Protein AF-V9IGX6-F1 (afdb_monomer_lite)

pLDDT: mean 89.44, std 9.55, range [53.72, 97.81]

Structure (mmCIF, N/CA/C/O backbone):
data_AF-V9IGX6-F1
#
_entry.id   AF-V9IGX6-F1
#
loop_
_atom_site.group_PDB
_atom_site.id
_atom_site.type_symbol
_atom_site.label_atom_id
_atom_site.label_alt_id
_atom_site.label_comp_id
_atom_site.label_asym_id
_atom_site.label_entity_id
_atom_site.label_seq_id
_atom_site.pdbx_PDB_ins_code
_atom_site.Cartn_x
_atom_site.Cartn_y
_atom_site.Cartn_z
_atom_site.occupancy
_atom_site.B_iso_or_equiv
_atom_site.auth_seq_id
_atom_site.auth_comp_id
_atom_site.auth_asym_id
_atom_site.auth_atom_id
_atom_site.pdbx_PDB_model_num
ATOM 1 N N . MET A 1 1 ? 15.125 -4.958 -10.181 1.00 81.88 1 MET A N 1
ATOM 2 C CA . MET A 1 1 ? 14.969 -4.315 -11.495 1.00 81.88 1 MET A CA 1
ATOM 3 C C . MET A 1 1 ? 16.227 -4.615 -12.262 1.00 81.88 1 MET A C 1
ATOM 5 O O . MET A 1 1 ? 17.312 -4.388 -11.737 1.00 81.88 1 MET A O 1
ATOM 9 N N . GLU A 1 2 ? 16.060 -5.222 -13.420 1.00 87.44 2 GLU A N 1
ATOM 10 C CA . GLU A 1 2 ? 17.136 -5.584 -14.328 1.00 87.44 2 GLU A CA 1
ATOM 11 C C . GLU A 1 2 ? 17.221 -4.513 -15.415 1.00 87.44 2 GLU A C 1
ATOM 13 O O . GLU A 1 2 ? 16.221 -3.869 -15.745 1.00 87.44 2 GLU A O 1
ATOM 18 N N . HIS A 1 3 ? 18.430 -4.288 -15.921 1.00 89.00 3 HIS A N 1
ATOM 19 C CA . HIS A 1 3 ? 18.685 -3.332 -16.987 1.00 89.00 3 HIS A CA 1
ATOM 20 C C . HIS A 1 3 ? 19.740 -3.907 -17.930 1.00 89.00 3 HIS A C 1
ATOM 22 O O . HIS A 1 3 ? 20.853 -4.215 -17.499 1.00 89.00 3 HIS A O 1
ATOM 28 N N . SER A 1 4 ? 19.381 -4.065 -19.203 1.00 88.00 4 SER A N 1
ATOM 29 C CA . SER A 1 4 ? 20.255 -4.613 -20.242 1.00 88.00 4 SER A CA 1
ATOM 30 C C . SER A 1 4 ? 19.928 -3.969 -21.585 1.00 88.00 4 SER A C 1
ATOM 32 O O . SER A 1 4 ? 18.760 -3.810 -21.923 1.00 88.00 4 SER A O 1
ATOM 34 N N . GLY A 1 5 ? 20.951 -3.559 -22.340 1.00 87.56 5 GLY A N 1
ATOM 35 C CA . GLY A 1 5 ? 20.764 -2.979 -23.676 1.00 87.56 5 GLY A CA 1
ATOM 36 C C . GLY A 1 5 ? 19.928 -1.691 -23.720 1.00 87.56 5 GLY A C 1
ATOM 37 O O . GLY A 1 5 ? 19.303 -1.423 -24.737 1.00 87.56 5 GLY A O 1
ATOM 38 N N . GLY A 1 6 ? 19.882 -0.911 -22.632 1.00 89.38 6 GLY A N 1
ATOM 39 C CA . GLY A 1 6 ? 19.041 0.293 -22.538 1.00 89.38 6 GLY A CA 1
ATOM 40 C C . GLY A 1 6 ? 17.569 0.012 -22.218 1.00 89.38 6 GLY A C 1
ATOM 41 O O . GLY A 1 6 ? 16.752 0.927 -22.262 1.00 89.38 6 GLY A O 1
ATOM 42 N N . LEU A 1 7 ? 17.233 -1.241 -21.900 1.00 91.81 7 LEU A N 1
ATOM 43 C CA . LEU A 1 7 ? 15.885 -1.671 -21.558 1.00 91.81 7 LEU A CA 1
ATOM 44 C C . LEU A 1 7 ? 15.792 -2.090 -20.088 1.00 91.81 7 LEU A C 1
ATOM 46 O O . LEU A 1 7 ? 16.729 -2.665 -19.531 1.00 91.81 7 LEU A O 1
ATOM 50 N N . PHE A 1 8 ? 14.638 -1.836 -19.476 1.00 92.06 8 PHE A N 1
ATOM 51 C CA . PHE A 1 8 ? 14.308 -2.147 -18.088 1.00 92.06 8 PHE A CA 1
ATOM 52 C C . PHE A 1 8 ? 13.313 -3.307 -17.997 1.00 92.06 8 PHE A C 1
ATOM 54 O O . PHE A 1 8 ? 12.359 -3.383 -18.771 1.00 92.06 8 PHE A O 1
ATOM 61 N N . SER A 1 9 ? 13.485 -4.170 -16.995 1.00 89.12 9 SER A N 1
ATOM 62 C CA . SER A 1 9 ? 12.532 -5.240 -16.667 1.00 89.12 9 SER A CA 1
ATOM 63 C C . SER A 1 9 ? 12.499 -5.543 -15.159 1.00 89.12 9 SER A C 1
ATOM 65 O O . SER A 1 9 ? 13.413 -5.207 -14.395 1.00 89.12 9 SER A O 1
ATOM 67 N N . LEU A 1 10 ? 11.406 -6.147 -14.675 1.00 84.19 10 LEU A N 1
ATOM 68 C CA . LEU A 1 10 ? 11.260 -6.536 -13.259 1.00 84.19 10 LEU A CA 1
ATOM 69 C C . LEU A 1 10 ? 11.582 -8.010 -12.998 1.00 84.19 10 LEU A C 1
ATOM 71 O O . LEU A 1 10 ? 11.991 -8.352 -11.889 1.00 84.19 10 LEU A O 1
ATOM 75 N N . CYS A 1 11 ? 11.383 -8.863 -13.998 1.00 75.81 11 CYS A N 1
ATOM 76 C CA . CYS A 1 11 ? 11.521 -10.304 -13.899 1.00 75.81 11 CYS A CA 1
ATOM 77 C C . CYS A 1 11 ? 12.132 -10.830 -15.203 1.00 75.81 11 CYS A C 1
ATOM 79 O O . CYS A 1 11 ? 11.734 -10.396 -16.280 1.00 75.81 11 CYS A O 1
ATOM 81 N N . ASN A 1 12 ? 13.070 -11.772 -15.089 1.00 64.88 12 ASN A N 1
ATOM 82 C CA . ASN A 1 12 ? 13.698 -12.469 -16.212 1.00 64.88 12 ASN A CA 1
ATOM 83 C C . ASN A 1 12 ? 12.699 -13.458 -16.844 1.00 64.88 12 ASN A C 1
ATOM 85 O O . ASN A 1 12 ? 12.830 -14.672 -16.696 1.00 64.88 12 ASN A O 1
ATOM 89 N N . GLN A 1 13 ? 11.623 -12.935 -17.432 1.00 57.84 13 GLN A N 1
ATOM 90 C CA . GLN A 1 13 ? 10.726 -13.706 -18.281 1.00 57.84 13 GLN A CA 1
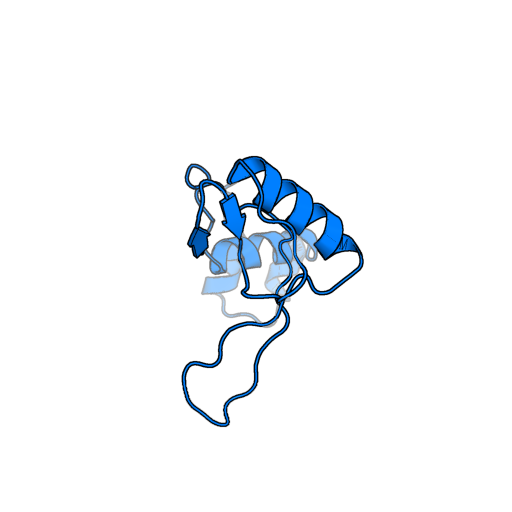ATOM 91 C C . GLN A 1 13 ? 11.335 -13.705 -19.675 1.00 57.84 13 GLN A C 1
ATOM 93 O O . GLN A 1 13 ? 11.588 -12.644 -20.236 1.00 57.84 13 GLN A O 1
ATOM 98 N N . SER A 1 14 ? 11.562 -14.894 -20.222 1.00 53.72 14 SER A N 1
ATOM 99 C CA . SER A 1 14 ? 12.175 -15.133 -21.531 1.00 53.72 14 SER A CA 1
ATOM 100 C C . SER A 1 14 ? 11.431 -14.505 -22.719 1.00 53.72 14 SER A C 1
ATOM 102 O O . SER A 1 14 ? 11.935 -14.572 -23.832 1.00 53.72 14 SER A O 1
ATOM 104 N N . GLU A 1 15 ? 10.262 -13.896 -22.496 1.00 54.12 15 GLU A N 1
ATOM 105 C CA . GLU A 1 15 ? 9.382 -13.358 -23.542 1.00 54.12 15 GLU A CA 1
ATOM 106 C C . GLU A 1 15 ? 8.912 -11.914 -23.295 1.00 54.12 15 GLU A C 1
ATOM 108 O O . GLU A 1 15 ? 8.199 -11.362 -24.127 1.00 54.12 15 GLU A O 1
ATOM 113 N N . SER A 1 16 ? 9.281 -11.273 -22.177 1.00 58.97 16 SER A N 1
ATOM 114 C CA . SER A 1 16 ? 8.836 -9.894 -21.936 1.00 58.97 16 SER A CA 1
ATOM 115 C C . SER A 1 16 ? 9.748 -8.915 -22.664 1.00 58.97 16 SER A C 1
ATOM 117 O O . SER A 1 16 ? 10.935 -8.818 -22.348 1.00 58.97 16 SER A O 1
ATOM 119 N N . GLU A 1 17 ? 9.169 -8.146 -23.585 1.00 71.50 17 GLU A N 1
ATOM 120 C CA . GLU A 1 17 ? 9.782 -6.942 -24.143 1.00 71.50 17 GLU A CA 1
ATOM 121 C C . GLU A 1 17 ? 10.293 -6.063 -22.995 1.00 71.50 17 GLU A C 1
ATOM 123 O O . GLU A 1 17 ? 9.575 -5.766 -22.035 1.00 71.50 17 GLU A O 1
ATOM 128 N N . GLY A 1 18 ? 11.577 -5.718 -23.044 1.00 85.31 18 GLY A N 1
ATOM 129 C CA . GLY A 1 18 ? 12.137 -4.740 -22.127 1.00 85.31 18 GLY A CA 1
ATOM 130 C C . GLY A 1 18 ? 11.606 -3.346 -22.465 1.00 85.31 18 GLY A C 1
ATOM 131 O O . GLY A 1 18 ? 11.312 -3.046 -23.618 1.00 85.31 18 GLY A O 1
ATOM 132 N N . PHE A 1 19 ? 11.499 -2.479 -21.463 1.00 92.12 19 PHE A N 1
ATOM 133 C CA . PHE A 1 19 ? 10.939 -1.135 -21.625 1.00 92.12 19 PHE A CA 1
ATOM 134 C C . PHE A 1 19 ? 12.053 -0.096 -21.724 1.00 92.12 19 PHE A C 1
ATOM 136 O O . PHE A 1 19 ? 13.023 -0.173 -20.977 1.00 92.12 19 PHE A O 1
ATOM 143 N N . SER A 1 20 ? 11.913 0.916 -22.578 1.00 93.19 20 SER A N 1
ATOM 144 C CA . SER A 1 20 ? 12.895 2.006 -22.711 1.00 93.19 20 SER A CA 1
ATOM 145 C C . SER A 1 20 ? 12.960 2.939 -21.498 1.00 93.19 20 SER A C 1
ATOM 147 O O . SER A 1 20 ? 13.944 3.655 -21.322 1.00 93.19 20 SER A O 1
ATOM 149 N N . SER A 1 21 ? 11.931 2.951 -20.646 1.00 95.00 21 SER A N 1
ATOM 150 C CA . SER A 1 21 ? 11.929 3.723 -19.406 1.00 95.00 21 SER A CA 1
ATOM 151 C C . SER A 1 21 ? 11.333 2.941 -18.236 1.00 95.00 21 SER A C 1
ATOM 153 O O . SER A 1 21 ? 10.489 2.058 -18.391 1.00 95.00 21 SER A O 1
ATOM 155 N N . VAL A 1 22 ? 11.767 3.298 -17.025 1.00 93.50 22 VAL A N 1
ATOM 156 C CA . VAL A 1 22 ? 11.196 2.755 -15.786 1.00 93.50 22 VAL A CA 1
ATOM 157 C C . VAL A 1 22 ? 9.733 3.168 -15.621 1.00 93.50 22 VAL A C 1
ATOM 159 O O . VAL A 1 22 ? 8.956 2.391 -15.077 1.00 93.50 22 VAL A O 1
ATOM 162 N N . ALA A 1 23 ? 9.349 4.363 -16.077 1.00 94.94 23 ALA A N 1
ATOM 163 C CA . ALA A 1 23 ? 7.963 4.818 -16.003 1.00 94.94 23 ALA A CA 1
ATOM 164 C C . ALA A 1 23 ? 7.051 3.909 -16.840 1.00 94.94 23 ALA A C 1
ATOM 166 O O . ALA A 1 23 ? 6.105 3.349 -16.291 1.00 94.94 23 ALA A O 1
ATOM 167 N N . ASP A 1 24 ? 7.423 3.649 -18.099 1.00 94.19 24 ASP A N 1
ATOM 168 C CA . ASP A 1 24 ? 6.665 2.771 -19.002 1.00 94.19 24 ASP A CA 1
ATOM 169 C C . ASP A 1 24 ? 6.554 1.349 -18.441 1.00 94.19 24 ASP A C 1
ATOM 171 O O . ASP A 1 24 ? 5.479 0.749 -18.446 1.00 94.19 24 ASP A O 1
ATOM 175 N N . LEU A 1 25 ? 7.657 0.829 -17.887 1.00 93.31 25 LEU A N 1
ATOM 176 C CA . LEU A 1 25 ? 7.671 -0.465 -17.209 1.00 93.31 25 LEU A CA 1
ATOM 177 C C . LEU A 1 25 ? 6.658 -0.508 -16.062 1.00 93.31 25 LEU A C 1
ATOM 179 O O . LEU A 1 25 ? 5.905 -1.474 -15.945 1.00 93.31 25 LEU A O 1
ATOM 183 N N . ILE A 1 26 ? 6.655 0.500 -15.186 1.00 94.00 26 ILE A N 1
ATOM 184 C CA . ILE A 1 26 ? 5.773 0.529 -14.014 1.00 94.00 26 ILE A CA 1
ATOM 185 C C . ILE A 1 26 ? 4.311 0.694 -14.431 1.00 94.00 26 ILE A C 1
ATOM 187 O O . ILE A 1 26 ? 3.470 -0.045 -13.916 1.00 94.00 26 ILE A O 1
ATOM 191 N N . ASP A 1 27 ? 4.016 1.581 -15.379 1.00 94.38 27 ASP A N 1
ATOM 192 C CA . ASP A 1 27 ? 2.655 1.827 -15.863 1.00 94.38 27 ASP A CA 1
ATOM 193 C C . ASP A 1 27 ? 2.069 0.580 -16.535 1.00 94.38 27 ASP A C 1
ATOM 195 O O . ASP A 1 27 ? 0.971 0.137 -16.176 1.00 94.38 27 ASP A O 1
ATOM 199 N N . TYR A 1 28 ? 2.832 -0.067 -17.424 1.00 93.38 28 TYR A N 1
ATOM 200 C CA . TYR A 1 28 ? 2.439 -1.344 -18.022 1.00 93.38 28 TYR A CA 1
ATOM 201 C C . TYR A 1 28 ? 2.214 -2.418 -16.951 1.00 93.38 28 TYR A C 1
ATOM 203 O O . TYR A 1 28 ? 1.172 -3.080 -16.926 1.00 93.38 28 TYR A O 1
ATOM 211 N N . SER A 1 29 ? 3.168 -2.564 -16.025 1.00 92.44 29 SER A N 1
ATOM 212 C CA . SER A 1 29 ? 3.105 -3.572 -14.963 1.00 92.44 29 SER A CA 1
ATOM 213 C C . SER A 1 29 ? 1.889 -3.382 -14.056 1.00 92.44 29 SER A C 1
ATOM 215 O O . SER A 1 29 ? 1.262 -4.363 -13.645 1.00 92.44 29 SER A O 1
ATOM 217 N N . MET A 1 30 ? 1.540 -2.132 -13.737 1.00 94.81 30 MET A N 1
ATOM 218 C CA . MET A 1 30 ? 0.364 -1.792 -12.939 1.00 94.81 30 MET A CA 1
ATOM 219 C C . MET A 1 30 ? -0.942 -2.080 -13.679 1.00 94.81 30 MET A C 1
ATOM 221 O O . MET A 1 30 ? -1.859 -2.645 -13.081 1.00 94.81 30 MET A O 1
ATOM 225 N N . ASN A 1 31 ? -1.024 -1.740 -14.968 1.00 94.75 31 ASN A N 1
ATOM 226 C CA . ASN A 1 31 ? -2.200 -2.025 -15.789 1.00 94.75 31 ASN A CA 1
ATOM 227 C C . ASN A 1 31 ? -2.432 -3.539 -15.923 1.00 94.75 31 ASN A C 1
ATOM 229 O O . ASN A 1 31 ? -3.520 -4.036 -15.638 1.00 94.75 31 ASN A O 1
ATOM 233 N N . PHE A 1 32 ? -1.380 -4.296 -16.245 1.00 93.62 32 PHE A N 1
ATOM 234 C CA . PHE A 1 32 ? -1.444 -5.756 -16.340 1.00 93.62 32 PHE A CA 1
ATOM 235 C C . PHE A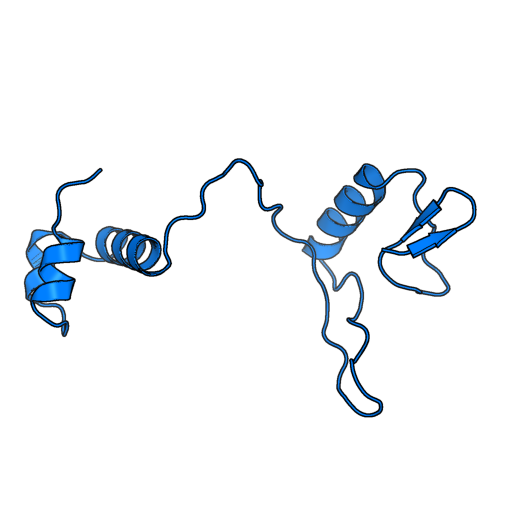 1 32 ? -1.838 -6.413 -15.006 1.00 93.62 32 PHE A C 1
ATOM 237 O O . PHE A 1 32 ? -2.625 -7.360 -14.956 1.00 93.62 32 PHE A O 1
ATOM 244 N N . SER A 1 33 ? -1.349 -5.861 -13.891 1.00 94.94 33 SER A N 1
ATOM 245 C CA . SER A 1 33 ? -1.650 -6.349 -12.542 1.00 94.94 33 SER A CA 1
ATOM 246 C C . SER A 1 33 ? -3.119 -6.203 -12.135 1.00 94.94 33 SER A C 1
ATOM 248 O O . SER A 1 33 ? -3.517 -6.783 -11.119 1.00 94.94 33 SER A O 1
ATOM 250 N N . GLN A 1 34 ? -3.948 -5.474 -12.890 1.00 95.31 34 GLN A N 1
ATOM 251 C CA . GLN A 1 34 ? -5.391 -5.406 -12.644 1.00 95.31 34 GLN A CA 1
ATOM 252 C C . GLN A 1 34 ? -6.088 -6.733 -12.960 1.00 95.31 34 GLN A C 1
ATOM 254 O O . GLN A 1 34 ? -6.968 -7.153 -12.211 1.00 95.31 34 GLN A O 1
ATOM 259 N N . SER A 1 35 ? -5.645 -7.445 -13.997 1.00 95.06 35 SER A N 1
ATOM 260 C CA . SER A 1 35 ? -6.264 -8.694 -14.452 1.00 95.06 35 SER A CA 1
ATOM 261 C C . SER A 1 35 ? -5.443 -9.938 -14.113 1.00 95.06 35 SER A C 1
ATOM 263 O O . SER A 1 35 ? -6.027 -10.988 -13.850 1.00 95.06 35 SER A O 1
ATOM 265 N N . ALA A 1 36 ? -4.113 -9.833 -14.046 1.00 93.25 36 ALA A N 1
ATOM 266 C CA . ALA A 1 36 ? -3.233 -10.994 -13.930 1.00 93.25 36 ALA A CA 1
ATOM 267 C C . ALA A 1 36 ? -2.079 -10.802 -12.930 1.00 93.25 36 ALA A C 1
ATOM 269 O O . ALA A 1 36 ? -1.876 -9.736 -12.345 1.00 93.25 36 ALA A O 1
ATOM 270 N N . VAL A 1 37 ? -1.337 -11.887 -12.692 1.00 91.88 37 VAL A N 1
ATOM 271 C CA . VAL A 1 37 ? -0.065 -11.868 -11.960 1.00 91.88 37 VAL A CA 1
ATOM 272 C C . VAL A 1 37 ? 1.020 -11.409 -12.919 1.00 91.88 37 VAL A C 1
ATOM 274 O O . VAL A 1 37 ? 1.261 -12.076 -13.917 1.00 91.88 37 VAL A O 1
ATOM 277 N N . PHE A 1 38 ? 1.688 -10.299 -12.605 1.00 88.94 38 PHE A N 1
ATOM 278 C CA . PHE A 1 38 ? 2.708 -9.729 -13.481 1.00 88.94 38 PHE A CA 1
ATOM 279 C C . PHE A 1 38 ? 3.957 -10.614 -13.565 1.00 88.94 38 PHE A C 1
ATOM 281 O O . PHE A 1 38 ? 4.431 -10.933 -14.651 1.00 88.94 38 PHE A O 1
ATOM 288 N N . CYS A 1 39 ? 4.494 -11.038 -12.419 1.00 88.75 39 CYS A N 1
ATOM 289 C CA . CYS A 1 39 ? 5.569 -12.026 -12.378 1.00 88.75 39 CYS A CA 1
ATOM 290 C C . CYS A 1 39 ? 5.647 -12.736 -11.025 1.00 88.75 39 CYS A C 1
ATOM 292 O O . CYS A 1 39 ? 4.824 -12.497 -10.146 1.00 88.75 39 CYS A O 1
ATOM 294 N N . TYR A 1 40 ? 6.632 -13.616 -10.854 1.00 89.06 40 TYR A N 1
ATOM 295 C CA . TYR A 1 40 ? 6.865 -14.339 -9.608 1.00 89.06 40 TYR A CA 1
ATOM 296 C C . TYR A 1 40 ? 8.152 -13.867 -8.931 1.00 89.06 40 TYR A C 1
ATOM 298 O O . TYR A 1 40 ? 9.158 -13.589 -9.584 1.00 89.06 40 TYR A O 1
ATOM 306 N N . SER A 1 41 ? 8.128 -13.782 -7.603 1.00 88.25 41 SER A N 1
ATOM 307 C CA . SER A 1 41 ? 9.287 -13.398 -6.805 1.00 88.25 41 SER A CA 1
ATOM 308 C C . SER A 1 41 ? 10.396 -14.437 -6.934 1.00 88.25 41 SER A C 1
ATOM 310 O O . SER A 1 41 ? 10.131 -15.639 -6.850 1.00 88.25 41 SER A O 1
ATOM 312 N N . ARG A 1 42 ? 11.651 -13.993 -6.998 1.00 85.62 42 ARG A N 1
ATOM 313 C CA . ARG A 1 42 ? 12.786 -14.912 -6.878 1.00 85.62 42 ARG A CA 1
ATOM 314 C C . ARG A 1 42 ? 12.865 -15.470 -5.445 1.00 85.62 42 ARG A C 1
ATOM 316 O O . ARG A 1 42 ? 12.912 -14.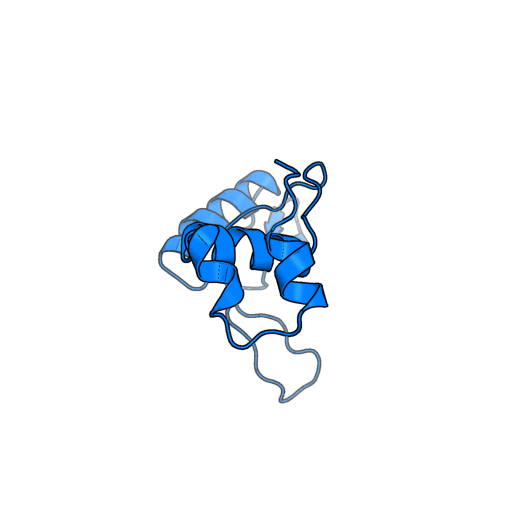672 -4.504 1.00 85.62 42 ARG A O 1
ATOM 323 N N . PRO A 1 43 ? 12.873 -16.801 -5.251 1.00 87.75 43 PRO A N 1
ATOM 324 C CA . PRO A 1 43 ? 13.043 -17.391 -3.928 1.00 87.75 43 PRO A CA 1
ATOM 325 C C . PRO A 1 43 ? 14.443 -17.085 -3.382 1.00 87.75 43 PRO A C 1
ATOM 327 O O . PRO A 1 43 ? 15.416 -17.034 -4.131 1.00 87.75 43 PRO A O 1
ATOM 330 N N . LYS A 1 44 ? 14.549 -16.878 -2.063 1.00 86.94 44 LYS A N 1
ATOM 331 C CA . LYS A 1 44 ? 15.839 -16.589 -1.405 1.00 86.94 44 LYS A CA 1
ATOM 332 C C . LYS A 1 44 ? 16.762 -17.808 -1.332 1.00 86.94 44 LYS A C 1
ATOM 334 O O . LYS A 1 44 ? 17.975 -17.638 -1.311 1.00 86.94 44 LYS A O 1
ATOM 339 N N . TYR A 1 45 ? 16.187 -19.010 -1.286 1.00 91.31 45 TYR A N 1
ATOM 340 C CA . TYR A 1 45 ? 16.912 -20.273 -1.171 1.00 91.31 45 TYR A CA 1
ATOM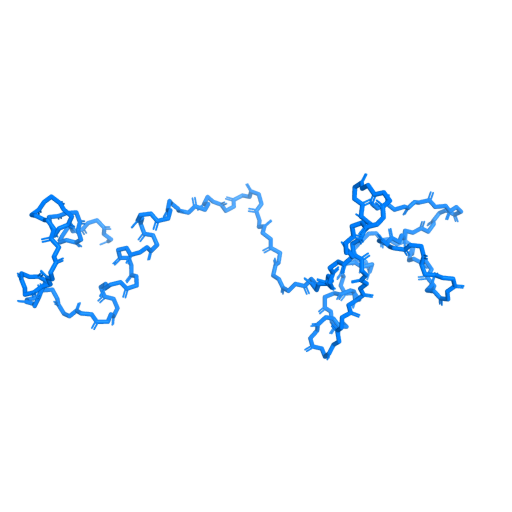 341 C C . TYR A 1 45 ? 16.327 -21.313 -2.136 1.00 91.31 45 TYR A C 1
ATOM 343 O O . TYR A 1 45 ? 15.121 -21.270 -2.410 1.00 91.31 45 TYR A O 1
ATOM 351 N N . PRO A 1 46 ? 17.138 -22.265 -2.629 1.00 90.88 46 PRO A N 1
ATOM 352 C CA . PRO A 1 46 ? 16.640 -23.400 -3.401 1.00 90.88 46 PRO A CA 1
ATOM 353 C C . PRO A 1 46 ? 15.549 -24.160 -2.634 1.00 90.88 46 PRO A C 1
ATOM 355 O O . PRO A 1 46 ? 15.674 -24.387 -1.434 1.00 90.88 46 PRO A O 1
ATOM 358 N N . GLY A 1 47 ? 14.466 -24.533 -3.317 1.00 89.69 47 GLY A N 1
ATOM 359 C CA . GLY A 1 47 ? 13.337 -25.256 -2.716 1.00 89.69 47 GLY A CA 1
ATOM 360 C C . GLY A 1 47 ? 12.289 -24.384 -2.011 1.00 89.69 47 GLY A C 1
ATOM 361 O O . GLY A 1 47 ? 11.247 -24.901 -1.621 1.00 89.69 47 GLY A O 1
ATOM 362 N N . HIS A 1 48 ? 12.506 -23.070 -1.876 1.00 91.75 48 HIS A N 1
ATOM 363 C CA . HIS A 1 48 ? 11.471 -22.161 -1.376 1.00 91.75 48 HIS A CA 1
ATOM 364 C C . HIS A 1 48 ? 10.480 -21.763 -2.481 1.00 91.75 48 HIS A C 1
ATOM 366 O O . HIS A 1 48 ? 10.877 -21.630 -3.642 1.00 91.75 48 HIS A O 1
ATOM 372 N N . PRO A 1 49 ? 9.203 -21.517 -2.134 1.00 91.88 49 PRO A N 1
ATOM 373 C CA . PRO A 1 49 ? 8.201 -21.117 -3.108 1.00 91.88 49 PRO A CA 1
ATOM 374 C C . PRO A 1 49 ? 8.472 -19.710 -3.649 1.00 91.88 49 PRO A C 1
ATOM 376 O O . PRO A 1 49 ? 8.951 -18.818 -2.943 1.00 91.88 49 PRO A O 1
ATOM 379 N N . SER A 1 50 ? 8.106 -19.506 -4.910 1.00 90.94 50 SER A N 1
ATOM 380 C CA . SER A 1 50 ? 7.978 -18.186 -5.518 1.00 90.94 50 SER A CA 1
ATOM 381 C C . SER A 1 50 ? 6.565 -17.642 -5.309 1.00 90.94 50 SER A C 1
ATOM 383 O O . SER A 1 50 ? 5.591 -18.380 -5.450 1.00 90.94 50 SER A O 1
ATOM 385 N N . PHE A 1 51 ? 6.436 -16.347 -5.035 1.00 91.81 51 PHE A N 1
ATOM 386 C CA . PHE A 1 51 ? 5.155 -15.695 -4.773 1.00 91.81 51 PHE A CA 1
ATOM 387 C C . PHE A 1 51 ? 4.718 -14.822 -5.952 1.00 91.81 51 PHE A C 1
ATOM 389 O O . PHE A 1 51 ? 5.567 -14.157 -6.549 1.00 91.81 51 PHE A O 1
ATOM 396 N N . PRO A 1 52 ? 3.418 -14.783 -6.285 1.00 92.75 52 PRO A N 1
ATOM 397 C CA . PRO A 1 52 ? 2.908 -13.914 -7.337 1.00 92.75 52 PRO A CA 1
ATOM 398 C C . PRO A 1 52 ? 3.061 -12.436 -6.952 1.00 92.75 52 PRO A C 1
ATOM 400 O O . PRO A 1 52 ? 2.733 -12.027 -5.838 1.00 92.75 52 PRO A O 1
ATOM 403 N N . VAL A 1 53 ? 3.529 -11.624 -7.894 1.00 91.19 53 VAL A N 1
ATOM 404 C CA . VAL A 1 53 ? 3.759 -10.183 -7.751 1.00 91.19 53 VAL A CA 1
ATOM 405 C C . VAL A 1 53 ? 2.736 -9.424 -8.594 1.00 91.19 53 VAL A C 1
ATOM 407 O O . VAL A 1 53 ? 2.566 -9.698 -9.783 1.00 91.19 53 VAL A O 1
ATOM 410 N N . ARG A 1 54 ? 2.062 -8.450 -7.971 1.00 94.12 54 ARG A N 1
ATOM 411 C CA . ARG A 1 54 ? 1.126 -7.513 -8.609 1.00 94.12 54 ARG A CA 1
ATOM 412 C C . ARG A 1 54 ? 1.446 -6.097 -8.142 1.00 94.12 54 ARG A C 1
ATOM 414 O O . ARG A 1 54 ? 1.541 -5.855 -6.939 1.00 94.12 54 ARG A O 1
ATOM 421 N N . LEU A 1 55 ? 1.599 -5.168 -9.078 1.00 93.69 55 LEU A N 1
ATOM 422 C CA . LEU A 1 55 ? 1.791 -3.749 -8.787 1.00 93.69 55 LEU A CA 1
ATOM 423 C C . LEU A 1 55 ? 0.414 -3.083 -8.790 1.00 93.69 55 LEU A C 1
ATOM 425 O O . LEU A 1 55 ? -0.290 -3.135 -9.787 1.00 93.69 55 LEU A O 1
ATOM 429 N N . THR A 1 56 ? -0.004 -2.501 -7.667 1.00 94.38 56 THR A N 1
ATOM 430 C CA . THR A 1 56 ? -1.397 -2.038 -7.504 1.00 94.38 56 THR A CA 1
ATOM 431 C C . THR A 1 56 ? -1.511 -0.560 -7.172 1.00 94.38 56 THR A C 1
ATOM 433 O O . THR A 1 56 ? -2.275 0.152 -7.816 1.00 94.38 56 THR A O 1
ATOM 436 N N . LYS A 1 57 ? -0.783 -0.083 -6.158 1.00 91.06 57 LYS A N 1
ATOM 437 C CA . LYS A 1 57 ? -0.842 1.312 -5.708 1.00 91.06 57 LYS A CA 1
ATOM 438 C C . LYS A 1 57 ? 0.564 1.837 -5.419 1.00 91.06 57 LYS A C 1
ATOM 440 O O . LYS A 1 57 ? 1.243 1.255 -4.570 1.00 91.06 57 LYS A O 1
ATOM 445 N N . PRO A 1 58 ? 1.008 2.923 -6.076 1.00 90.44 58 PRO A N 1
ATOM 446 C CA . PRO A 1 58 ? 2.283 3.540 -5.756 1.00 90.44 58 PRO A CA 1
ATOM 447 C C . PRO A 1 58 ? 2.212 4.179 -4.367 1.00 90.44 58 PRO A C 1
ATOM 449 O O . PRO A 1 58 ? 1.206 4.779 -3.986 1.00 90.44 58 PRO A O 1
ATOM 452 N N . VAL A 1 59 ? 3.301 4.063 -3.609 1.00 87.94 59 VAL A N 1
ATOM 453 C CA . VAL A 1 59 ? 3.449 4.739 -2.319 1.00 87.94 59 VAL A CA 1
ATOM 454 C C . VAL A 1 59 ? 4.341 5.953 -2.527 1.00 87.94 59 VAL A C 1
ATOM 456 O O . VAL A 1 59 ? 5.509 5.825 -2.893 1.00 87.94 59 VAL A O 1
ATOM 459 N N . SER A 1 60 ? 3.787 7.142 -2.307 1.00 87.50 60 SER A N 1
ATOM 460 C CA . SER A 1 60 ? 4.554 8.383 -2.378 1.00 87.50 60 SER A CA 1
ATOM 461 C C . SER A 1 60 ? 5.521 8.486 -1.200 1.00 87.50 60 SER A C 1
ATOM 463 O O . SER A 1 60 ? 5.131 8.288 -0.050 1.00 87.50 60 SER A O 1
ATOM 465 N N . ARG A 1 61 ? 6.773 8.871 -1.477 1.00 85.44 61 ARG A N 1
ATOM 466 C CA . ARG A 1 61 ? 7.778 9.165 -0.437 1.00 85.44 61 ARG A CA 1
ATOM 467 C C . ARG A 1 61 ? 7.520 10.480 0.300 1.00 85.44 61 ARG A C 1
ATOM 469 O O . ARG A 1 61 ? 8.094 10.701 1.358 1.00 85.44 61 ARG A O 1
ATOM 476 N N . PHE A 1 62 ? 6.676 11.341 -0.263 1.00 87.62 62 PHE A N 1
ATOM 477 C CA . PHE A 1 62 ? 6.269 12.605 0.352 1.00 87.62 62 PHE A CA 1
ATOM 478 C C . PHE A 1 62 ? 5.024 12.442 1.225 1.00 87.62 62 PHE A C 1
ATOM 480 O O . PHE A 1 62 ? 4.720 13.301 2.048 1.00 87.62 62 PHE A O 1
ATOM 487 N N . THR A 1 63 ? 4.293 11.338 1.062 1.00 85.44 63 THR A N 1
ATOM 488 C CA . THR A 1 63 ? 3.156 11.027 1.920 1.00 85.44 63 THR A CA 1
ATOM 489 C C . THR A 1 63 ? 3.663 10.407 3.212 1.00 85.44 63 THR A C 1
ATOM 491 O O . THR A 1 63 ? 4.241 9.321 3.216 1.00 85.44 63 THR A O 1
ATOM 494 N N . GLN A 1 64 ? 3.400 11.071 4.336 1.00 83.88 64 GLN A N 1
ATOM 495 C CA . GLN A 1 64 ? 3.634 10.472 5.641 1.00 83.88 64 GLN A CA 1
ATOM 496 C C . GLN A 1 64 ? 2.558 9.414 5.908 1.00 83.88 64 GLN A C 1
ATOM 498 O O . GLN A 1 64 ? 1.401 9.735 6.192 1.00 83.88 64 GLN A O 1
ATOM 503 N N . VAL A 1 65 ? 2.943 8.140 5.812 1.00 84.75 65 VAL A N 1
ATOM 504 C CA . VAL A 1 65 ? 2.064 7.029 6.186 1.00 84.75 65 VAL A CA 1
ATOM 505 C C . VAL A 1 65 ? 1.797 7.118 7.685 1.00 84.75 65 VAL A C 1
ATOM 507 O O . VAL A 1 65 ? 2.716 7.156 8.505 1.00 84.75 65 VAL A O 1
ATOM 510 N N . ARG A 1 66 ? 0.517 7.199 8.046 1.00 89.50 66 ARG A N 1
ATOM 511 C CA . ARG A 1 66 ? 0.088 7.240 9.444 1.00 89.50 66 ARG A CA 1
ATOM 512 C C . ARG A 1 66 ? 0.377 5.897 10.115 1.00 89.50 66 ARG A C 1
ATOM 514 O O . ARG A 1 66 ? 0.407 4.862 9.453 1.00 89.50 66 ARG A O 1
ATOM 521 N N . SER A 1 67 ? 0.577 5.910 11.432 1.00 92.69 67 SER A N 1
ATOM 522 C CA . SER A 1 67 ? 0.823 4.675 12.179 1.00 92.69 67 SER A CA 1
ATOM 523 C C . SER A 1 67 ? -0.345 3.697 12.021 1.00 92.69 67 SER A C 1
ATOM 525 O O . SER A 1 67 ? -1.496 4.108 11.859 1.00 92.69 67 SER A O 1
ATOM 527 N N . LEU A 1 68 ? -0.066 2.395 12.131 1.00 94.56 68 LEU A N 1
ATOM 528 C CA . LEU A 1 68 ? -1.112 1.369 12.133 1.00 94.56 68 LEU A CA 1
ATOM 529 C C . LEU A 1 68 ? -2.182 1.666 13.194 1.00 94.56 68 LEU A C 1
ATOM 531 O O . LEU A 1 68 ? -3.369 1.534 12.926 1.00 94.56 68 LEU A O 1
ATOM 535 N N . GLN A 1 69 ? -1.766 2.142 14.370 1.00 95.25 69 GLN A N 1
ATOM 536 C CA . GLN A 1 69 ? -2.675 2.520 15.450 1.00 95.25 69 GLN A CA 1
ATOM 537 C C . GLN A 1 69 ? -3.660 3.621 15.022 1.00 95.25 69 GLN A C 1
ATOM 539 O O . GLN A 1 69 ? -4.858 3.509 15.281 1.00 95.25 69 GLN A O 1
ATOM 544 N N . TYR A 1 70 ? -3.176 4.647 14.318 1.00 94.19 70 TYR A N 1
ATOM 545 C CA . TYR A 1 70 ? -4.018 5.712 13.780 1.00 94.19 70 TYR A CA 1
ATOM 546 C C . TYR A 1 70 ? -4.970 5.196 12.698 1.00 94.19 70 TYR A C 1
ATOM 548 O O . TYR A 1 70 ? -6.156 5.521 12.720 1.00 94.19 70 TYR A O 1
ATOM 556 N N . LEU A 1 71 ? -4.475 4.365 11.775 1.00 94.69 71 LEU A N 1
ATOM 557 C CA . LEU A 1 71 ? -5.305 3.763 10.727 1.00 94.69 71 LEU A CA 1
ATOM 558 C C . LEU A 1 71 ? -6.420 2.896 11.333 1.00 94.69 71 LEU A C 1
ATOM 560 O O . LEU A 1 71 ? -7.574 3.010 10.925 1.00 94.69 71 LEU A O 1
ATOM 564 N N . CYS A 1 72 ? -6.109 2.104 12.363 1.00 95.31 72 CYS A N 1
ATOM 565 C CA . CYS A 1 72 ? -7.104 1.345 13.118 1.00 95.31 72 CYS A CA 1
ATOM 566 C C . CYS A 1 72 ? -8.137 2.264 13.783 1.00 95.31 72 CYS A C 1
ATOM 568 O O . CYS A 1 72 ? -9.335 2.021 13.656 1.00 95.31 72 CYS A O 1
ATOM 570 N N . ARG A 1 73 ? -7.704 3.344 14.450 1.00 95.06 73 ARG A N 1
ATOM 571 C CA . ARG A 1 73 ? -8.619 4.333 15.048 1.00 95.06 73 ARG A CA 1
ATOM 572 C C . ARG A 1 73 ? -9.560 4.939 14.007 1.00 95.06 73 ARG A C 1
ATOM 574 O O . ARG A 1 73 ? -10.753 5.052 14.277 1.00 95.06 73 ARG A O 1
ATOM 581 N N . PHE A 1 74 ? -9.042 5.302 12.836 1.00 94.56 74 PHE A N 1
ATOM 582 C CA . PHE A 1 74 ? -9.843 5.846 11.743 1.00 94.56 74 PHE A CA 1
ATOM 583 C C . PHE A 1 74 ? -10.936 4.860 11.306 1.00 94.56 74 PHE A C 1
ATOM 585 O O . PHE A 1 74 ? -12.114 5.213 11.317 1.00 94.56 74 PHE A O 1
ATOM 592 N N . VAL A 1 75 ? -10.572 3.603 11.030 1.00 95.81 75 VAL A N 1
ATOM 593 C CA . VAL A 1 75 ? -11.532 2.558 10.630 1.00 95.81 75 VAL A CA 1
ATOM 594 C C . VAL A 1 75 ? -12.566 2.288 11.729 1.00 95.81 75 VAL A C 1
ATOM 596 O O . VAL A 1 75 ? -13.754 2.168 11.434 1.00 95.81 75 VAL A O 1
ATOM 599 N N . ILE A 1 76 ? -12.160 2.247 13.003 1.00 95.62 76 ILE A N 1
ATOM 600 C CA . ILE A 1 76 ? -13.096 2.061 14.124 1.00 95.62 76 ILE A CA 1
ATOM 601 C C . ILE A 1 76 ? -14.122 3.202 14.170 1.00 95.62 76 ILE A C 1
ATOM 603 O O . ILE A 1 76 ? -15.315 2.927 14.276 1.00 95.62 76 ILE A O 1
ATOM 607 N N . ARG A 1 77 ? -13.694 4.465 14.027 1.00 93.56 77 ARG A N 1
ATOM 608 C CA . ARG A 1 77 ? -14.598 5.634 14.028 1.00 93.56 77 ARG A CA 1
ATOM 609 C C . ARG A 1 77 ? -15.533 5.685 12.818 1.00 93.56 77 ARG A C 1
ATOM 611 O O . ARG A 1 77 ? -16.622 6.234 12.935 1.00 93.56 77 ARG A O 1
ATOM 618 N N . GLN A 1 78 ? -15.140 5.115 11.679 1.00 94.56 78 GLN A N 1
ATOM 619 C CA . GLN A 1 78 ? -16.029 4.988 10.517 1.00 94.56 78 GLN A CA 1
ATOM 620 C C . GLN A 1 78 ? -17.148 3.961 10.739 1.00 94.56 78 GLN A C 1
ATOM 622 O O . GLN A 1 78 ? -18.225 4.104 10.172 1.00 94.56 78 GLN A O 1
ATOM 627 N N . ASN A 1 79 ? -16.901 2.939 11.562 1.00 96.31 79 ASN A N 1
ATOM 628 C CA . ASN A 1 79 ? -17.828 1.822 11.771 1.00 96.31 79 ASN A CA 1
ATOM 629 C C . ASN A 1 79 ? -18.559 1.871 13.123 1.00 96.31 79 ASN A C 1
ATOM 631 O O . ASN A 1 79 ? -19.519 1.136 13.334 1.00 96.31 79 ASN A O 1
ATOM 635 N N . THR A 1 80 ? -18.119 2.720 14.054 1.00 95.50 80 THR A N 1
ATOM 636 C CA . THR A 1 80 ? -18.706 2.868 15.390 1.00 95.50 80 THR A CA 1
ATOM 637 C C . THR A 1 80 ? -18.910 4.342 15.703 1.00 95.50 80 THR A C 1
ATOM 639 O O . THR A 1 80 ? -17.964 5.129 15.681 1.00 95.50 80 THR A O 1
ATOM 642 N N . ARG A 1 81 ? -20.145 4.721 16.045 1.00 93.12 81 ARG A N 1
ATOM 643 C CA . ARG A 1 81 ? -20.443 6.083 16.504 1.00 93.12 81 ARG A CA 1
ATOM 644 C C . ARG A 1 81 ? -19.705 6.388 17.814 1.00 93.12 81 ARG A C 1
ATOM 646 O O . ARG A 1 81 ? -19.576 5.503 18.660 1.00 93.12 81 ARG A O 1
ATOM 653 N N . LEU A 1 82 ? -19.279 7.641 18.001 1.00 91.12 82 LEU A N 1
ATOM 654 C CA . LEU A 1 82 ? -18.518 8.081 19.183 1.00 91.12 82 LEU A CA 1
ATOM 655 C C . LEU A 1 82 ? -19.220 7.743 20.506 1.00 91.12 82 LEU A C 1
ATOM 657 O O . LEU A 1 82 ? -18.593 7.238 21.431 1.00 91.12 82 LEU A O 1
ATOM 661 N N . ASP A 1 83 ? -20.539 7.921 20.563 1.00 93.69 83 ASP A N 1
ATOM 662 C CA . ASP A 1 83 ? -21.362 7.599 21.729 1.00 93.69 83 ASP A CA 1
ATOM 663 C C . ASP A 1 83 ? -21.391 6.104 22.068 1.00 93.69 83 ASP A C 1
ATOM 665 O O . ASP A 1 83 ? -21.751 5.752 23.183 1.00 93.69 83 ASP A O 1
ATOM 669 N N . ASN A 1 84 ? -20.980 5.213 21.161 1.00 96.19 84 ASN A N 1
ATOM 670 C CA . ASN A 1 84 ? -20.928 3.768 21.390 1.00 96.19 84 ASN A CA 1
ATOM 671 C C . ASN A 1 84 ? -19.514 3.224 21.656 1.00 96.19 84 ASN A C 1
ATOM 673 O O . ASN A 1 84 ? -19.384 2.035 21.947 1.00 96.19 84 ASN A O 1
ATOM 677 N N . ILE A 1 85 ? -18.462 4.052 21.624 1.00 95.31 85 ILE A N 1
ATOM 678 C CA . ILE A 1 85 ? -17.072 3.595 21.839 1.00 95.31 85 ILE A CA 1
ATOM 679 C C . ILE A 1 85 ? -16.891 2.936 23.213 1.00 95.31 85 ILE A C 1
ATOM 681 O O . ILE A 1 85 ? -16.192 1.924 23.342 1.00 95.31 85 ILE A O 1
ATOM 685 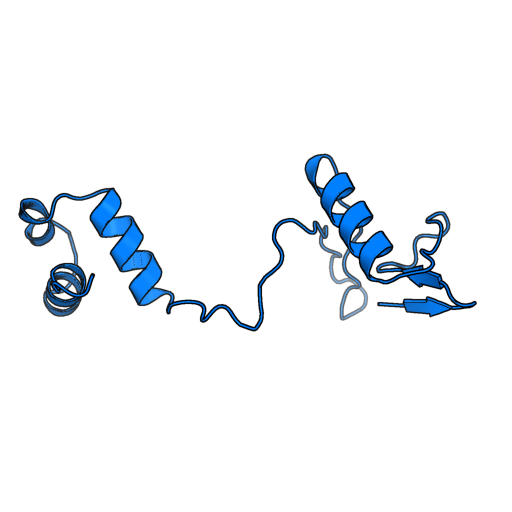N N . HIS A 1 86 ? -17.611 3.417 24.230 1.00 94.62 86 HIS A N 1
ATOM 686 C CA . HIS A 1 86 ? -17.605 2.833 25.571 1.00 94.62 86 HIS A CA 1
ATOM 687 C C . HIS A 1 86 ? -18.029 1.350 25.606 1.00 94.62 86 HIS A C 1
ATOM 689 O O . HIS A 1 86 ? -17.570 0.620 26.490 1.00 94.62 86 HIS A O 1
ATOM 695 N N . LYS A 1 87 ? -18.830 0.882 24.635 1.00 96.19 87 LYS A N 1
ATOM 696 C CA . LYS A 1 87 ? -19.337 -0.501 24.542 1.00 96.19 87 LYS A CA 1
ATOM 697 C C . LYS A 1 87 ? -18.348 -1.480 23.906 1.00 96.19 87 LYS A C 1
ATOM 699 O O . LYS A 1 87 ? -18.560 -2.686 23.991 1.00 96.19 87 LYS A O 1
ATOM 704 N N . LEU A 1 88 ? -17.273 -0.997 23.279 1.00 96.56 88 LEU A N 1
ATOM 705 C CA . LEU A 1 88 ? -16.289 -1.872 22.638 1.00 96.56 88 LEU A CA 1
ATOM 706 C C . LEU A 1 88 ? -15.537 -2.721 23.684 1.00 96.56 88 LEU A C 1
ATOM 708 O O . LEU A 1 88 ? -15.230 -2.217 24.771 1.00 96.56 88 LEU A O 1
ATOM 712 N N . PRO A 1 89 ? -15.169 -3.977 23.378 1.00 97.06 89 PRO A N 1
ATOM 713 C CA . PRO A 1 89 ? -14.387 -4.835 24.270 1.00 97.06 89 PRO A CA 1
ATOM 714 C C . PRO A 1 89 ? -12.892 -4.465 24.223 1.00 97.06 89 PRO A C 1
ATOM 716 O O . PRO A 1 89 ? -12.038 -5.276 23.881 1.00 97.06 89 PRO A O 1
ATOM 719 N N . LEU A 1 90 ? -12.574 -3.204 24.524 1.00 96.25 90 LEU A N 1
ATOM 720 C CA . LEU A 1 90 ? -11.224 -2.639 24.458 1.00 96.25 90 LEU A CA 1
ATOM 721 C C . LEU A 1 90 ? -10.790 -2.054 25.814 1.00 96.25 90 LEU A C 1
ATOM 723 O O . LEU A 1 90 ? -11.640 -1.573 26.575 1.00 96.25 90 LEU A O 1
ATOM 727 N N . PRO A 1 91 ? -9.477 -2.020 26.111 1.00 97.81 91 PRO A N 1
ATOM 728 C CA . PRO A 1 91 ? -8.947 -1.320 27.278 1.00 97.81 91 PRO A CA 1
ATOM 729 C C . PRO A 1 91 ? -9.305 0.173 27.283 1.00 97.81 91 PRO A C 1
ATOM 731 O O . PRO A 1 91 ? -9.392 0.805 26.228 1.00 97.81 91 PRO A O 1
ATOM 734 N N . LYS A 1 92 ? -9.446 0.764 28.479 1.00 96.44 92 LYS A N 1
ATOM 735 C CA . LYS A 1 92 ? -9.802 2.187 28.654 1.00 96.44 92 LYS A CA 1
ATOM 736 C C . LYS A 1 92 ? -8.841 3.137 27.932 1.00 96.44 92 LYS A C 1
ATOM 738 O O . LYS A 1 92 ? -9.288 4.110 27.341 1.00 96.44 92 LYS A O 1
ATOM 743 N N . THR A 1 93 ? -7.545 2.831 27.933 1.00 96.75 93 THR A N 1
ATOM 744 C CA . THR A 1 93 ? -6.513 3.627 27.247 1.00 96.75 93 THR A CA 1
ATOM 745 C C . THR A 1 93 ? -6.737 3.688 25.737 1.00 96.75 93 THR A C 1
ATOM 747 O O . THR A 1 93 ? -6.618 4.749 25.136 1.00 96.75 93 THR A O 1
ATOM 750 N N . ILE A 1 94 ? -7.125 2.566 25.125 1.00 96.25 94 ILE A N 1
ATOM 751 C CA . ILE A 1 94 ? -7.414 2.492 23.690 1.00 96.25 94 ILE A CA 1
ATOM 752 C C . ILE A 1 94 ? -8.731 3.197 23.360 1.00 96.25 94 ILE A C 1
ATOM 754 O O . ILE A 1 94 ? -8.799 3.896 22.354 1.00 96.25 94 ILE A O 1
ATOM 758 N N . LYS A 1 95 ? -9.756 3.066 24.213 1.00 96.19 95 LYS A N 1
ATOM 759 C CA . LYS A 1 95 ? -11.012 3.823 24.068 1.00 96.19 95 LYS A CA 1
ATOM 760 C C . LYS A 1 95 ? -10.756 5.330 24.089 1.00 96.19 95 LYS A C 1
ATOM 762 O O . LYS A 1 95 ? -11.166 6.007 23.153 1.00 96.19 95 LYS A O 1
ATOM 767 N N . GLY A 1 96 ? -9.982 5.807 25.067 1.00 95.62 96 GLY A N 1
ATOM 768 C CA . GLY A 1 96 ? -9.584 7.213 25.159 1.00 95.62 96 GLY A CA 1
ATOM 769 C C . GLY A 1 96 ? -8.843 7.688 23.909 1.00 95.62 96 GLY A C 1
ATOM 770 O O . GLY A 1 96 ? -9.215 8.704 23.334 1.00 95.62 96 GLY A O 1
ATOM 771 N N . TYR A 1 97 ? -7.878 6.902 23.415 1.00 95.75 97 TYR A N 1
ATOM 772 C CA . TYR A 1 97 ? -7.184 7.214 22.162 1.00 95.75 97 TYR A CA 1
ATOM 773 C C . TYR A 1 97 ? -8.143 7.341 20.968 1.00 95.75 97 TYR A C 1
ATOM 775 O O . TYR A 1 97 ? -7.991 8.234 20.135 1.00 95.75 97 TYR A O 1
ATOM 783 N N . ILE A 1 98 ? -9.143 6.458 20.865 1.00 95.50 98 ILE A N 1
ATOM 784 C CA . ILE A 1 98 ? -10.135 6.498 19.782 1.00 95.50 98 ILE A CA 1
ATOM 785 C C . ILE A 1 98 ? -11.007 7.761 19.872 1.00 95.50 98 ILE A C 1
ATOM 787 O O . ILE A 1 98 ? -11.284 8.369 18.833 1.00 95.50 98 ILE A O 1
ATOM 791 N N . GLU A 1 99 ? -11.388 8.161 21.087 1.00 93.75 99 GLU A N 1
ATOM 792 C CA . GLU A 1 99 ? -12.256 9.307 21.398 1.00 93.75 99 GLU A CA 1
ATOM 793 C C . GLU A 1 99 ? -11.585 10.677 21.231 1.00 93.75 99 GLU A C 1
ATOM 795 O O . GLU A 1 99 ? -12.290 11.681 21.147 1.00 93.75 99 GLU A O 1
ATOM 800 N N . GLU A 1 100 ? -10.253 10.745 21.142 1.00 92.69 100 GLU A N 1
ATOM 801 C CA . GLU A 1 100 ? -9.529 12.008 20.958 1.00 92.69 100 GLU A CA 1
ATOM 802 C C . GLU A 1 100 ? -10.104 12.849 19.799 1.00 92.69 100 GLU A C 1
ATOM 804 O O . GLU A 1 100 ? -10.456 12.341 18.727 1.00 92.69 100 GLU A O 1
ATOM 809 N N . ALA A 1 101 ? -10.152 14.168 19.984 1.00 78.44 101 ALA A N 1
ATOM 810 C CA . ALA A 1 101 ? -10.761 15.090 19.027 1.00 78.44 101 ALA A CA 1
ATOM 811 C C . ALA A 1 101 ? -9.868 15.426 17.822 1.00 78.44 101 ALA A C 1
ATOM 813 O O . ALA A 1 101 ? -10.321 16.145 16.947 1.00 78.44 101 ALA A O 1
ATOM 814 N N . HIS A 1 102 ? -8.626 14.926 17.757 1.00 63.44 102 HIS A N 1
ATOM 815 C CA . HIS A 1 102 ? -7.668 15.282 16.704 1.00 63.44 102 HIS A CA 1
ATOM 816 C C . HIS A 1 102 ? -8.068 14.748 15.321 1.00 63.44 102 HIS A C 1
ATOM 818 O O . HIS A 1 102 ? -7.574 13.703 14.892 1.00 63.44 102 HIS A O 1
ATOM 824 N N . TYR A 1 103 ? -8.975 15.483 14.682 1.00 55.97 103 TYR A N 1
ATOM 825 C CA . TYR A 1 103 ? -9.184 15.689 13.255 1.00 55.97 103 TYR A CA 1
ATOM 826 C C . TYR A 1 103 ? -9.804 17.070 13.064 1.00 55.97 103 TYR A C 1
ATOM 828 O O . TYR A 1 103 ? -10.812 17.344 13.751 1.00 55.97 103 TYR A O 1
#

Radius of gyration: 21.62 Å; chains: 1; bounding box: 42×41×53 Å

Secondary structure (DSSP, 8-state):
-EEETTEEESS--TTPPPBSSHHHHHHHHHHHTTTS--EEPPPSSTTPPP-EE----PPPSSS-PPPHHHHHHHHHHHHS-GGGGGGSSS-HHHHHHHH----

Foldseek 3Di:
DDDDPCFDDDDPDVPDDGHNDPVVRLVVQQVCLVPDQSDWADDPDPPDDTHGDGRHDDDDPPDDDDDPLVVVLVVCCVVDPLVCLVVDPDDP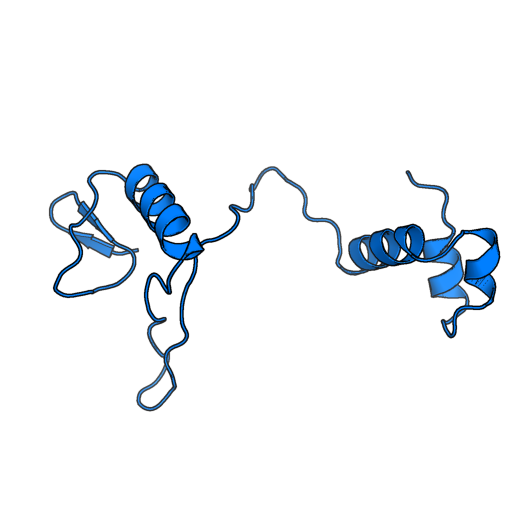VSSVVSNDPDD

Sequence (103 aa):
MEHSGGLFSLCNQSESEGFSSVADLIDYSMNFSQSAVFCYSRPKYPGHPSFPVRLTKPVSRFTQVRSLQYLCRFVIRQNTRLDNIHKLPLPKTIKGYIEEAHY

Organism: Apis cerana (NCBI:txid7461)

InterPro domains:
  IPR001496 SOCS box domain [PF07525] (64-98)
  IPR001496 SOCS box domain [PS50225] (54-103)
  IPR001496 SOCS box domain [SM00253] (59-102)
  IPR001496 SOCS box domain [SM00969] (65-101)
  IPR036036 SOCS box-like domain superfamily [SSF158235] (65-103)
  IPR036860 SH2 domain superfamily [G3DSA:3.30.505.10] (1-65)
  IPR037345 SOCS6, SOCS box domain [cd03740] (63-103)